Protein AF-A0A6B0SGV6-F1 (afdb_monomer)

Structure (mmCIF, N/CA/C/O backbone):
data_AF-A0A6B0SGV6-F1
#
_entry.id   AF-A0A6B0SGV6-F1
#
loop_
_atom_site.group_PDB
_atom_site.id
_atom_site.type_symbol
_atom_site.label_atom_id
_atom_site.label_alt_id
_atom_site.label_comp_id
_atom_site.label_asym_id
_atom_site.label_ent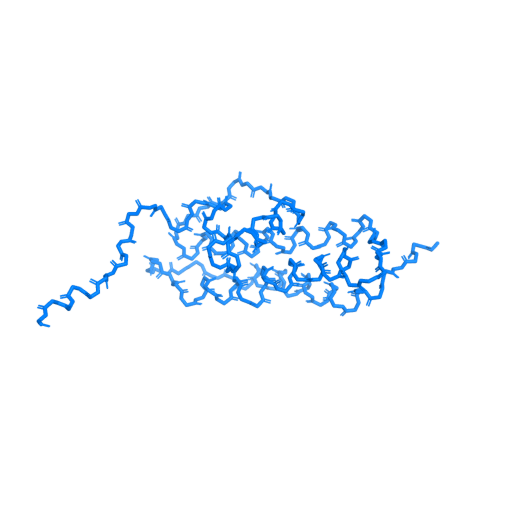ity_id
_atom_site.label_seq_id
_atom_site.pdbx_PDB_ins_code
_atom_site.Cartn_x
_atom_site.Cartn_y
_atom_site.Cartn_z
_atom_site.occupancy
_atom_site.B_iso_or_equiv
_atom_site.auth_seq_id
_atom_site.auth_comp_id
_atom_site.auth_asym_id
_atom_site.auth_atom_id
_atom_site.pdbx_PDB_model_num
ATOM 1 N N . MET A 1 1 ? 25.064 2.765 -14.339 1.00 45.75 1 MET A N 1
ATOM 2 C CA . MET A 1 1 ? 23.922 3.680 -14.141 1.00 45.75 1 MET A CA 1
ATOM 3 C C . MET A 1 1 ? 22.681 2.834 -14.298 1.00 45.75 1 MET A C 1
ATOM 5 O O . MET A 1 1 ? 22.484 2.308 -15.380 1.00 45.75 1 MET A O 1
ATOM 9 N N . THR A 1 2 ? 21.930 2.580 -13.230 1.00 56.66 2 THR A N 1
ATOM 10 C CA . THR A 1 2 ? 20.672 1.835 -13.348 1.00 56.66 2 THR A CA 1
ATOM 11 C C . THR A 1 2 ? 19.704 2.732 -14.112 1.00 56.66 2 THR A C 1
ATOM 13 O O . THR A 1 2 ? 19.298 3.771 -13.588 1.00 56.66 2 THR A O 1
ATOM 16 N N . GLU A 1 3 ? 19.439 2.412 -15.379 1.00 77.62 3 GLU A N 1
ATOM 17 C CA . GLU A 1 3 ? 18.440 3.121 -16.177 1.00 77.62 3 GLU A CA 1
ATOM 18 C C . GLU A 1 3 ? 17.094 2.987 -15.467 1.00 77.62 3 GLU A C 1
ATOM 20 O O . GLU A 1 3 ? 16.574 1.891 -15.276 1.00 77.62 3 GLU A O 1
ATOM 25 N N . ARG A 1 4 ? 16.588 4.120 -14.980 1.00 84.12 4 ARG A N 1
ATOM 26 C CA . ARG A 1 4 ? 15.286 4.219 -14.325 1.00 84.12 4 ARG A CA 1
ATOM 27 C C . ARG A 1 4 ? 14.194 4.082 -15.376 1.00 84.12 4 ARG A C 1
ATOM 29 O O . ARG A 1 4 ? 14.361 4.543 -16.505 1.00 84.12 4 ARG A O 1
ATOM 36 N N . SER A 1 5 ? 13.063 3.497 -15.004 1.00 85.44 5 SER A N 1
ATOM 37 C CA . SER A 1 5 ? 11.931 3.400 -15.914 1.00 85.44 5 SER A CA 1
ATOM 38 C C . SER A 1 5 ? 11.293 4.773 -16.162 1.00 85.44 5 SER A C 1
ATOM 40 O O . SER A 1 5 ? 11.443 5.718 -15.381 1.00 85.44 5 SER A O 1
ATOM 42 N N . ARG A 1 6 ? 10.464 4.862 -17.209 1.00 87.00 6 ARG A N 1
ATOM 43 C CA . ARG A 1 6 ? 9.611 6.036 -17.476 1.00 87.00 6 ARG A CA 1
ATOM 44 C C . ARG A 1 6 ? 8.643 6.379 -16.332 1.00 87.00 6 ARG A C 1
ATOM 46 O O . ARG A 1 6 ? 8.061 7.456 -16.333 1.00 87.00 6 ARG A O 1
ATOM 53 N N . TYR A 1 7 ? 8.434 5.461 -15.386 1.00 90.75 7 TYR A N 1
ATOM 54 C CA . TYR A 1 7 ? 7.550 5.659 -14.240 1.00 90.75 7 TYR A CA 1
ATOM 55 C C . TYR A 1 7 ? 8.268 6.249 -13.028 1.00 90.75 7 TYR A C 1
ATOM 57 O O . TYR A 1 7 ? 7.595 6.630 -12.075 1.00 90.75 7 TYR A O 1
ATOM 65 N N . TRP A 1 8 ? 9.598 6.384 -13.053 1.00 91.88 8 TRP A N 1
ATOM 66 C CA . TRP A 1 8 ? 10.366 6.937 -11.936 1.00 91.88 8 TRP A CA 1
ATOM 67 C C . TRP A 1 8 ? 9.838 8.289 -11.447 1.00 91.88 8 TRP A C 1
ATOM 69 O O . TRP A 1 8 ? 9.723 8.511 -10.242 1.00 91.88 8 TRP A O 1
ATOM 79 N N . GLU A 1 9 ? 9.460 9.174 -12.371 1.00 92.12 9 GLU A N 1
ATOM 80 C CA . GLU A 1 9 ? 8.924 10.499 -12.036 1.00 92.12 9 GLU A CA 1
ATOM 81 C C . GLU A 1 9 ? 7.548 10.445 -11.361 1.00 92.12 9 GLU A C 1
ATOM 83 O O . GLU A 1 9 ? 7.159 11.404 -10.705 1.00 92.12 9 GLU A O 1
ATOM 88 N N . ARG A 1 10 ? 6.838 9.313 -11.453 1.00 93.25 10 ARG A N 1
ATOM 89 C CA . ARG A 1 10 ? 5.607 9.039 -10.695 1.00 93.25 10 ARG A CA 1
ATOM 90 C C . ARG A 1 10 ? 5.890 8.291 -9.393 1.00 93.25 10 ARG A C 1
ATOM 92 O O . ARG A 1 10 ? 5.267 8.588 -8.384 1.00 93.25 10 ARG A O 1
ATOM 99 N N . ILE A 1 11 ? 6.849 7.364 -9.390 1.00 94.31 11 ILE A N 1
ATOM 100 C CA . ILE A 1 11 ? 7.190 6.535 -8.222 1.00 94.31 11 ILE A CA 1
ATOM 101 C C . ILE A 1 11 ? 7.855 7.368 -7.124 1.00 94.31 11 ILE A C 1
ATOM 103 O O . ILE A 1 11 ? 7.477 7.271 -5.961 1.00 94.31 11 ILE A O 1
ATOM 107 N N . LYS A 1 12 ? 8.832 8.212 -7.477 1.00 94.50 12 LYS A N 1
ATOM 108 C CA . LYS A 1 12 ? 9.571 9.026 -6.503 1.00 94.50 12 LYS A CA 1
ATOM 109 C C . LYS A 1 12 ? 8.664 9.937 -5.656 1.00 94.50 12 LYS A C 1
ATOM 111 O O . LYS A 1 12 ? 8.797 9.883 -4.435 1.00 94.50 12 LYS A O 1
ATOM 116 N N . PRO A 1 13 ? 7.783 10.782 -6.231 1.00 95.25 13 PRO A N 1
ATOM 117 C CA . PRO A 1 13 ? 6.901 11.626 -5.423 1.00 95.25 13 PRO A CA 1
ATOM 118 C C . PRO A 1 13 ? 5.873 10.812 -4.632 1.00 95.25 13 PRO A C 1
ATOM 120 O O . PRO A 1 13 ? 5.495 11.222 -3.539 1.00 95.25 13 PRO A O 1
ATOM 123 N N . LEU A 1 14 ? 5.456 9.652 -5.149 1.00 95.06 14 LEU A N 1
ATOM 124 C CA . LEU A 1 14 ? 4.538 8.754 -4.456 1.00 95.06 14 LEU A CA 1
ATOM 125 C C . LEU A 1 14 ? 5.179 8.191 -3.177 1.00 95.06 14 LEU A C 1
ATOM 127 O O . LEU A 1 14 ? 4.586 8.272 -2.106 1.00 95.06 14 LEU A O 1
ATOM 131 N N . ALA A 1 15 ? 6.429 7.732 -3.258 1.00 94.94 15 ALA A N 1
ATOM 132 C CA . ALA A 1 15 ? 7.172 7.255 -2.092 1.00 94.94 15 ALA A CA 1
ATOM 133 C C . ALA A 1 15 ? 7.466 8.351 -1.062 1.00 94.94 15 ALA A C 1
ATOM 135 O O . ALA A 1 15 ? 7.375 8.136 0.145 1.00 94.94 15 ALA A O 1
ATOM 136 N N . ASP A 1 16 ? 7.781 9.549 -1.538 1.00 95.75 16 ASP A N 1
ATOM 137 C CA . ASP A 1 16 ? 7.990 10.720 -0.695 1.00 95.75 16 ASP A CA 1
ATOM 138 C C . ASP A 1 16 ? 6.697 11.154 0.025 1.00 95.75 16 ASP A C 1
ATOM 140 O O . ASP A 1 16 ? 6.735 11.550 1.190 1.00 95.75 16 ASP A O 1
ATOM 144 N N . ARG A 1 17 ? 5.534 11.005 -0.625 1.00 95.38 17 ARG A N 1
ATOM 145 C CA . ARG A 1 17 ? 4.228 11.193 0.017 1.00 95.38 17 ARG A CA 1
ATOM 146 C C . ARG A 1 17 ? 3.958 10.129 1.078 1.00 95.38 17 ARG A C 1
ATOM 148 O O . ARG A 1 17 ? 3.638 10.507 2.194 1.00 95.38 17 ARG A O 1
ATOM 155 N N . ALA A 1 18 ? 4.154 8.845 0.774 1.00 95.06 18 ALA A N 1
ATOM 156 C CA . ALA A 1 18 ? 3.938 7.769 1.747 1.00 95.06 18 ALA A CA 1
ATOM 157 C C . ALA A 1 18 ? 4.760 7.978 3.024 1.00 95.06 18 ALA A C 1
ATOM 159 O O . ALA A 1 18 ? 4.279 7.764 4.132 1.00 95.06 18 ALA A O 1
ATOM 160 N N . ARG A 1 19 ? 6.005 8.441 2.868 1.00 94.25 19 ARG A N 1
ATOM 161 C CA . ARG A 1 19 ? 6.858 8.798 3.997 1.00 94.25 19 ARG A CA 1
ATOM 162 C C . ARG A 1 19 ? 6.288 9.971 4.801 1.00 94.25 19 ARG A C 1
ATOM 164 O O . ARG A 1 19 ? 6.185 9.849 6.016 1.00 94.25 19 ARG A O 1
ATOM 171 N N . ARG A 1 20 ? 5.902 11.068 4.137 1.00 95.44 20 ARG A N 1
ATOM 172 C CA . ARG A 1 20 ? 5.276 12.216 4.810 1.00 95.44 20 ARG A CA 1
ATOM 173 C C . ARG A 1 20 ? 4.013 11.820 5.556 1.00 95.44 20 ARG A C 1
ATOM 175 O O . ARG A 1 20 ? 3.858 12.217 6.700 1.00 95.44 20 ARG A O 1
ATOM 182 N N . ASP A 1 21 ? 3.144 11.040 4.927 1.00 94.69 21 ASP A N 1
ATOM 183 C CA . ASP A 1 21 ? 1.904 10.594 5.551 1.00 94.69 21 ASP A CA 1
ATOM 184 C C . ASP A 1 21 ? 2.210 9.790 6.819 1.00 94.69 21 ASP A C 1
ATOM 186 O O . ASP A 1 21 ? 1.596 10.042 7.844 1.00 94.69 21 ASP A O 1
ATOM 190 N N . CYS A 1 22 ? 3.217 8.908 6.808 1.00 92.00 22 CYS A N 1
ATOM 191 C CA . CYS A 1 22 ? 3.660 8.217 8.024 1.00 92.00 22 CYS A CA 1
ATOM 192 C C . CYS A 1 22 ? 4.249 9.152 9.089 1.00 92.00 22 CYS A C 1
ATOM 194 O O . CYS A 1 22 ? 4.011 8.934 10.271 1.00 92.00 22 CYS A O 1
ATOM 196 N N . GLU A 1 23 ? 5.033 10.159 8.694 1.00 93.62 23 GLU A N 1
ATOM 197 C CA . GLU A 1 23 ? 5.642 11.128 9.620 1.00 93.62 23 GLU A CA 1
ATOM 198 C C . GLU A 1 23 ? 4.595 12.060 10.259 1.00 93.62 23 GLU A C 1
ATOM 200 O O . GLU A 1 23 ? 4.775 12.489 11.396 1.00 93.62 23 GLU A O 1
ATOM 205 N N . HIS A 1 24 ? 3.513 12.364 9.540 1.00 92.88 24 HIS A N 1
ATOM 206 C CA . HIS A 1 24 ? 2.433 13.253 9.976 1.00 92.88 24 HIS A CA 1
ATOM 207 C C . HIS A 1 24 ? 1.208 12.522 10.532 1.00 92.88 24 HIS A C 1
ATOM 209 O O . HIS A 1 24 ? 0.285 13.178 11.008 1.00 92.88 24 HIS A O 1
ATOM 215 N N . PHE A 1 25 ? 1.163 11.194 10.445 1.00 91.94 25 PHE A N 1
ATOM 216 C CA . PHE A 1 25 ? 0.008 10.434 10.889 1.00 91.94 25 PHE A CA 1
ATOM 217 C C . PHE A 1 25 ? -0.151 10.509 12.404 1.00 91.94 25 PHE A C 1
ATOM 219 O O . PHE A 1 25 ? 0.728 10.103 13.166 1.00 91.94 25 PHE A O 1
ATOM 226 N N . GLU A 1 26 ? -1.335 10.935 12.824 1.00 87.62 26 GLU A N 1
ATOM 227 C CA . GLU A 1 26 ? -1.788 10.852 14.202 1.00 87.62 26 GLU A CA 1
ATOM 228 C C . GLU A 1 26 ? -2.920 9.825 14.272 1.00 87.62 26 GLU A C 1
ATOM 230 O O . GLU A 1 26 ? -3.856 9.842 13.468 1.00 87.62 26 GLU A O 1
ATOM 235 N N . ARG A 1 27 ? -2.812 8.881 15.214 1.00 85.12 27 ARG A N 1
ATOM 236 C CA . ARG A 1 27 ? -3.837 7.850 15.398 1.00 85.12 27 ARG A CA 1
ATOM 237 C C . ARG A 1 27 ? -5.138 8.538 15.843 1.00 85.12 27 ARG A C 1
ATOM 239 O O . ARG A 1 27 ? -5.080 9.314 16.797 1.00 85.12 27 ARG A O 1
ATOM 246 N N . PRO A 1 28 ? -6.287 8.256 15.201 1.00 84.75 28 PRO A N 1
ATOM 247 C CA . PRO A 1 28 ? -7.545 8.902 15.561 1.00 84.75 28 PRO A CA 1
ATOM 248 C C . PRO A 1 28 ? -7.932 8.577 17.009 1.00 84.75 28 PRO A C 1
ATOM 250 O O . PRO A 1 28 ? -7.758 7.442 17.460 1.00 84.75 28 PRO A O 1
ATOM 253 N N . GLU A 1 29 ? -8.475 9.568 17.723 1.00 84.38 29 GLU A N 1
ATOM 254 C CA . GLU A 1 29 ? -8.949 9.405 19.107 1.00 84.38 29 GLU A CA 1
ATOM 255 C C . GLU A 1 29 ? -10.161 8.458 19.184 1.00 84.38 29 GLU A C 1
ATOM 257 O O . GLU A 1 29 ? -10.282 7.677 20.129 1.00 84.38 29 GLU A O 1
ATOM 262 N N . GLU A 1 30 ? -11.017 8.476 18.156 1.00 85.75 30 GLU A N 1
ATOM 263 C CA . GLU A 1 30 ? -12.226 7.651 18.037 1.00 85.75 30 GLU A CA 1
ATOM 264 C C . GLU A 1 30 ? -12.218 6.841 16.723 1.00 85.75 30 GLU A C 1
ATOM 266 O O . GLU A 1 30 ? -12.832 7.245 15.735 1.00 85.75 30 GLU A O 1
ATOM 271 N N . PRO A 1 31 ? -11.518 5.692 16.660 1.00 83.62 31 PRO A N 1
ATOM 272 C CA . PRO A 1 31 ? -11.552 4.825 15.484 1.00 83.62 31 PRO A CA 1
ATOM 273 C C . PRO A 1 31 ? -12.924 4.127 15.327 1.00 83.62 31 PRO A C 1
ATOM 275 O O . PRO A 1 31 ? -13.517 3.710 16.328 1.00 83.62 31 PRO A O 1
ATOM 278 N N . PRO A 1 32 ? -13.409 3.893 14.089 1.00 85.81 32 PRO A N 1
ATOM 279 C CA . PRO A 1 32 ? -12.682 4.056 12.832 1.00 85.81 32 PRO A CA 1
ATOM 280 C C . PRO A 1 32 ? -12.795 5.452 12.195 1.00 85.81 32 PRO A C 1
ATOM 282 O O . PRO A 1 32 ? -13.892 5.984 12.046 1.00 85.81 32 PRO A O 1
ATOM 285 N N . ASP A 1 33 ? -11.674 5.978 11.691 1.00 90.38 33 ASP A N 1
ATOM 286 C CA . ASP A 1 33 ? -11.675 7.115 10.757 1.00 90.38 33 ASP A CA 1
ATOM 287 C C . ASP A 1 33 ? -11.730 6.608 9.307 1.00 90.38 33 ASP A C 1
ATOM 289 O O . ASP A 1 33 ? -10.714 6.418 8.632 1.00 90.38 33 ASP A O 1
ATOM 293 N N . GLU A 1 34 ? -12.943 6.317 8.836 1.00 88.81 34 GLU A N 1
ATOM 294 C CA . GLU A 1 34 ? -13.159 5.740 7.505 1.00 88.81 34 GLU A CA 1
ATOM 295 C C . GLU A 1 34 ? -12.790 6.701 6.3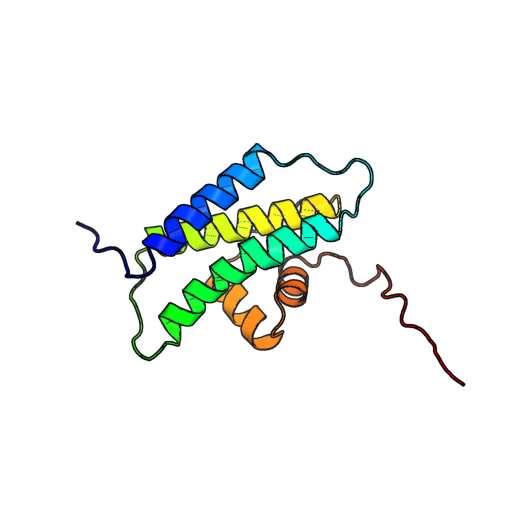67 1.00 88.81 34 GLU A C 1
ATOM 297 O O . GLU A 1 34 ? -12.373 6.254 5.297 1.00 88.81 34 GLU A O 1
ATOM 302 N N . GLN A 1 35 ? -12.929 8.015 6.569 1.00 90.56 35 GLN A N 1
ATOM 303 C CA . GLN A 1 35 ? -12.628 8.992 5.523 1.00 90.56 35 GLN A CA 1
ATOM 304 C C . GLN A 1 35 ? -11.126 9.048 5.250 1.00 90.56 35 GLN A C 1
ATOM 306 O O . GLN A 1 35 ? -10.713 8.893 4.098 1.00 90.56 35 GLN A O 1
ATOM 311 N N . GLN A 1 36 ? -10.319 9.179 6.305 1.00 91.25 36 GLN A N 1
ATOM 312 C CA . GLN A 1 36 ? -8.862 9.186 6.200 1.00 91.25 36 GLN A CA 1
ATOM 313 C C . GLN A 1 36 ? -8.334 7.828 5.709 1.00 91.25 36 GLN A C 1
ATOM 315 O O . GLN A 1 36 ? -7.462 7.767 4.841 1.00 91.25 36 GLN A O 1
ATOM 320 N N . ALA A 1 37 ? -8.929 6.723 6.175 1.00 92.25 37 ALA A N 1
ATOM 321 C CA . ALA A 1 37 ? -8.601 5.386 5.690 1.00 92.25 37 ALA A CA 1
ATOM 322 C C . ALA A 1 37 ? -8.805 5.255 4.170 1.00 92.25 37 ALA A C 1
ATOM 324 O O . ALA A 1 37 ? -7.922 4.772 3.458 1.00 92.25 37 ALA A O 1
ATOM 325 N N . LEU A 1 38 ? -9.952 5.703 3.649 1.00 92.81 38 LEU A N 1
ATOM 326 C CA . LEU A 1 38 ? -10.248 5.662 2.215 1.00 92.81 38 LEU A CA 1
ATOM 327 C C . LEU A 1 38 ? -9.348 6.594 1.397 1.00 92.81 38 LEU A C 1
ATOM 329 O O . LEU A 1 38 ? -9.059 6.276 0.241 1.00 92.81 38 LEU A O 1
ATOM 333 N N . GLU A 1 39 ? -8.897 7.711 1.966 1.00 94.38 39 GLU A N 1
ATOM 334 C CA . GLU A 1 39 ? -7.952 8.622 1.318 1.00 94.38 39 GLU A CA 1
ATOM 335 C C . GLU A 1 39 ? -6.598 7.941 1.072 1.00 94.38 39 GLU A C 1
ATOM 337 O O . GLU A 1 39 ? -6.125 7.915 -0.070 1.00 94.38 39 GLU A O 1
ATOM 342 N N . TYR A 1 40 ? -6.033 7.264 2.081 1.00 94.44 40 TYR A N 1
ATOM 343 C CA . TYR A 1 40 ? -4.795 6.489 1.918 1.00 94.44 40 TYR A CA 1
ATOM 344 C C . TYR A 1 40 ? -4.910 5.406 0.844 1.00 94.44 40 TYR A C 1
ATOM 346 O O . TYR A 1 40 ? -3.968 5.164 0.082 1.00 94.44 40 TYR A O 1
ATOM 354 N N . LEU A 1 41 ? -6.081 4.779 0.722 1.00 94.38 41 LEU A N 1
ATOM 355 C CA . LEU A 1 41 ? -6.312 3.789 -0.323 1.00 94.38 41 LEU A CA 1
ATOM 356 C C . LEU A 1 41 ? -6.424 4.419 -1.713 1.00 94.38 41 LEU A C 1
ATOM 358 O O . LEU A 1 41 ? -5.798 3.941 -2.660 1.00 94.38 41 LEU A O 1
ATOM 362 N N . ARG A 1 42 ? -7.220 5.481 -1.858 1.00 94.19 42 ARG A N 1
ATOM 363 C CA . ARG A 1 42 ? -7.521 6.097 -3.160 1.00 94.19 42 ARG A CA 1
ATOM 364 C C . ARG A 1 42 ? -6.356 6.887 -3.726 1.00 94.19 42 ARG A C 1
ATOM 366 O O . ARG A 1 42 ? -6.140 6.849 -4.933 1.00 94.19 42 ARG A O 1
ATOM 373 N N . GLU A 1 43 ? -5.621 7.588 -2.877 1.00 94.19 43 GLU A N 1
ATOM 374 C CA . GLU A 1 43 ? -4.544 8.471 -3.310 1.00 94.19 43 GLU A CA 1
ATOM 375 C C . GLU A 1 43 ? -3.147 7.867 -3.096 1.00 94.19 43 GLU A C 1
ATOM 377 O O . G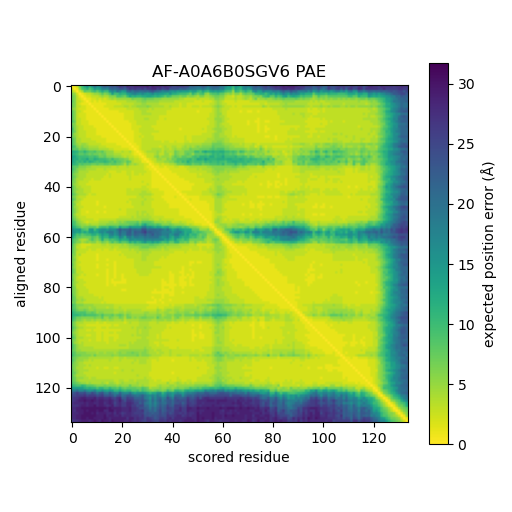LU A 1 43 ? -2.165 8.375 -3.637 1.00 94.19 43 GLU A O 1
ATOM 382 N N . GLY A 1 44 ? -3.037 6.790 -2.316 1.00 94.56 44 GLY A N 1
ATOM 383 C CA . GLY A 1 44 ? -1.777 6.100 -2.042 1.00 94.56 44 GLY A CA 1
ATOM 384 C C . GLY A 1 44 ? -1.692 4.725 -2.703 1.00 94.56 44 GLY A C 1
ATOM 385 O O . GLY A 1 44 ? -1.023 4.545 -3.727 1.00 94.56 44 GLY A O 1
ATOM 386 N N . VAL A 1 45 ? -2.401 3.750 -2.127 1.00 94.38 45 VAL A N 1
ATOM 387 C CA . VAL A 1 45 ? -2.368 2.335 -2.550 1.00 94.38 45 VAL A CA 1
ATOM 388 C C . VAL A 1 45 ? -2.787 2.170 -4.014 1.00 94.38 45 VAL A C 1
ATOM 390 O O . VAL A 1 45 ? -2.085 1.529 -4.796 1.00 94.38 45 VAL A O 1
ATOM 393 N N . GLY A 1 46 ? -3.899 2.788 -4.417 1.00 94.31 46 GLY A N 1
ATOM 394 C CA . GLY A 1 46 ? -4.430 2.707 -5.778 1.00 94.31 46 GLY A CA 1
ATOM 395 C C . GLY A 1 46 ? -3.426 3.180 -6.836 1.00 94.31 46 GLY A C 1
ATOM 396 O O . GLY A 1 46 ? -3.114 2.418 -7.754 1.00 94.31 46 GLY A O 1
ATOM 397 N N . PRO A 1 47 ? -2.867 4.398 -6.716 1.00 95.50 47 PRO A N 1
ATOM 398 C CA . PRO A 1 47 ? -1.828 4.888 -7.615 1.00 95.50 47 PRO A CA 1
ATOM 399 C C . PRO A 1 47 ? -0.573 4.009 -7.659 1.00 95.50 47 PRO A C 1
ATOM 401 O O . PRO A 1 47 ? -0.033 3.807 -8.748 1.00 95.50 47 PRO A O 1
ATOM 404 N N . ALA A 1 48 ? -0.134 3.446 -6.527 1.00 95.31 48 ALA A N 1
ATOM 405 C CA . ALA A 1 48 ? 1.023 2.546 -6.489 1.00 95.31 48 ALA A CA 1
ATOM 406 C C . ALA A 1 48 ? 0.781 1.276 -7.320 1.00 95.31 48 ALA A C 1
ATOM 408 O O . ALA A 1 48 ? 1.587 0.932 -8.191 1.00 95.31 48 ALA A O 1
ATOM 409 N N . ILE A 1 49 ? -0.363 0.617 -7.107 1.00 94.19 49 ILE A N 1
ATOM 410 C CA . ILE A 1 49 ? -0.744 -0.589 -7.853 1.00 94.19 49 ILE A CA 1
ATOM 411 C C . ILE A 1 49 ? -0.964 -0.255 -9.334 1.00 94.19 49 ILE A C 1
ATOM 413 O O . ILE A 1 49 ? -0.522 -0.998 -10.211 1.00 94.19 49 ILE A O 1
ATOM 417 N N . SER A 1 50 ? -1.594 0.885 -9.632 1.00 92.88 50 SER A N 1
ATOM 418 C CA . SER A 1 50 ? -1.862 1.324 -11.003 1.00 92.88 50 SER A CA 1
ATOM 419 C C . SER A 1 50 ? -0.576 1.483 -11.818 1.00 92.88 50 SER A C 1
ATOM 421 O O . SER A 1 50 ? -0.484 0.943 -12.918 1.00 92.88 50 SER A O 1
ATOM 423 N N . ILE A 1 51 ? 0.467 2.113 -11.258 1.00 93.00 51 ILE A N 1
ATOM 424 C CA . ILE A 1 51 ? 1.778 2.236 -11.923 1.00 93.00 51 ILE A CA 1
ATOM 425 C C . ILE A 1 51 ? 2.347 0.854 -12.275 1.00 93.00 51 ILE A C 1
ATOM 427 O O . ILE A 1 51 ? 2.820 0.644 -13.396 1.00 93.00 51 ILE A O 1
ATOM 431 N N . TYR A 1 52 ? 2.281 -0.100 -11.342 1.00 92.62 52 TYR A N 1
ATOM 432 C CA . TYR A 1 52 ? 2.753 -1.463 -11.580 1.00 92.62 52 TYR A CA 1
ATOM 433 C C . TYR A 1 52 ? 1.962 -2.155 -12.701 1.00 92.62 52 TYR A C 1
ATOM 435 O O . TYR A 1 52 ? 2.555 -2.718 -13.627 1.00 92.62 52 TYR A O 1
ATOM 443 N N . VAL A 1 53 ? 0.627 -2.075 -12.660 1.00 91.00 53 VAL A N 1
ATOM 444 C CA . VAL A 1 53 ? -0.256 -2.667 -13.676 1.00 91.00 53 VAL A CA 1
ATOM 445 C C . VAL A 1 53 ? -0.005 -2.042 -15.047 1.00 91.00 53 VAL A C 1
ATOM 447 O O . VAL A 1 53 ? 0.167 -2.778 -16.021 1.00 91.00 53 VAL A O 1
ATOM 450 N N . GLU A 1 54 ? 0.092 -0.715 -15.143 1.00 89.50 54 GLU A N 1
ATOM 451 C CA . GLU A 1 54 ? 0.395 0.007 -16.385 1.00 89.50 54 GLU A CA 1
ATOM 452 C C . GLU A 1 54 ? 1.728 -0.453 -16.993 1.00 89.50 54 GLU A C 1
ATOM 454 O O . GLU A 1 54 ? 1.807 -0.713 -18.196 1.00 89.50 54 GLU A O 1
ATOM 459 N N . GLY A 1 55 ? 2.769 -0.621 -16.172 1.00 87.56 55 GLY A N 1
ATOM 460 C CA . GLY A 1 55 ? 4.072 -1.104 -16.634 1.00 87.56 55 GLY A CA 1
ATOM 461 C C . GLY A 1 55 ? 4.059 -2.555 -17.128 1.00 87.56 55 GLY A C 1
ATOM 462 O O . GLY A 1 55 ? 4.897 -2.936 -17.950 1.00 87.56 55 GLY A O 1
ATOM 463 N N . ARG A 1 56 ? 3.100 -3.370 -16.671 1.00 82.88 56 ARG A N 1
ATOM 464 C CA . ARG A 1 56 ? 2.969 -4.792 -17.039 1.00 82.88 56 ARG A CA 1
ATOM 465 C C . ARG A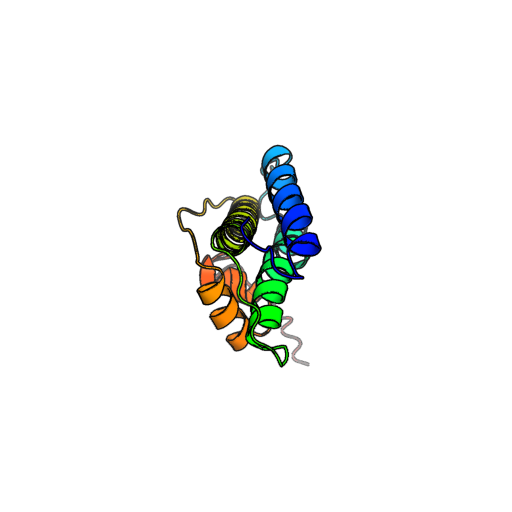 1 56 ? 1.968 -5.056 -18.165 1.00 82.88 56 ARG A C 1
ATOM 467 O O . ARG A 1 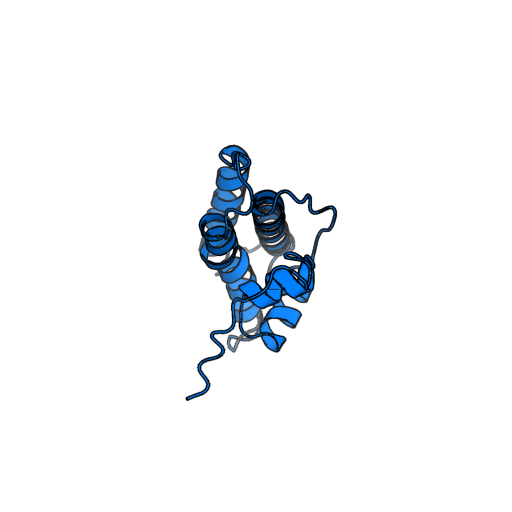56 ? 2.137 -6.045 -18.879 1.00 82.88 56 ARG A O 1
ATOM 474 N N . THR A 1 57 ? 0.965 -4.195 -18.334 1.00 78.25 57 THR A N 1
ATOM 475 C CA . THR A 1 57 ? -0.168 -4.393 -19.260 1.00 78.25 57 THR A CA 1
ATOM 476 C C . THR A 1 57 ? -0.259 -3.347 -20.379 1.00 78.25 57 THR A C 1
ATOM 478 O O . THR A 1 57 ? -0.926 -3.594 -21.380 1.00 78.25 57 THR A O 1
ATOM 481 N N . GLY A 1 58 ? 0.455 -2.219 -20.284 1.00 62.00 58 GLY A N 1
ATOM 482 C CA . GLY A 1 58 ? 0.394 -1.082 -21.216 1.00 62.00 58 GLY A CA 1
ATOM 483 C C . GLY A 1 58 ? 1.114 -1.267 -22.560 1.00 62.00 58 GLY A C 1
ATOM 484 O O . GLY A 1 58 ? 1.838 -0.371 -22.997 1.00 62.00 58 GLY A O 1
ATOM 485 N N . GLY A 1 59 ? 0.962 -2.426 -23.207 1.00 61.75 59 GLY A N 1
ATOM 486 C CA . GLY A 1 59 ? 1.423 -2.709 -24.578 1.00 61.75 59 GLY A CA 1
ATOM 487 C C . GLY A 1 59 ? 2.925 -2.980 -24.748 1.00 61.75 59 GLY A C 1
ATOM 488 O O . GLY A 1 59 ? 3.295 -3.836 -25.545 1.00 61.75 59 GLY A O 1
ATOM 489 N N . GLN A 1 60 ? 3.788 -2.324 -23.968 1.00 64.56 60 GLN A N 1
ATOM 490 C CA . GLN A 1 60 ? 5.218 -2.630 -23.873 1.00 64.56 60 GLN A CA 1
ATOM 491 C C . GLN A 1 60 ? 5.562 -2.882 -22.408 1.00 64.56 60 GLN A C 1
ATOM 493 O O . GLN A 1 60 ? 5.409 -1.985 -21.579 1.00 64.56 60 GLN A O 1
ATOM 498 N N . ARG A 1 61 ? 6.019 -4.098 -22.085 1.00 75.88 61 ARG A N 1
ATOM 499 C CA . ARG A 1 61 ? 6.431 -4.433 -20.716 1.00 75.88 61 ARG A CA 1
ATOM 500 C C . ARG A 1 61 ? 7.627 -3.567 -20.344 1.00 75.88 61 ARG A C 1
ATOM 502 O O . ARG A 1 61 ? 8.691 -3.696 -20.943 1.00 75.88 61 ARG A O 1
ATOM 509 N N . VAL A 1 62 ? 7.444 -2.698 -19.360 1.00 80.25 62 VAL A N 1
ATOM 510 C CA . VAL A 1 62 ? 8.516 -1.845 -18.856 1.00 80.25 62 VAL A CA 1
ATOM 511 C C . VAL A 1 62 ? 9.283 -2.613 -17.779 1.00 80.25 62 VAL A C 1
ATOM 513 O O . VAL A 1 62 ? 8.660 -3.110 -16.836 1.00 80.25 62 VAL A O 1
ATOM 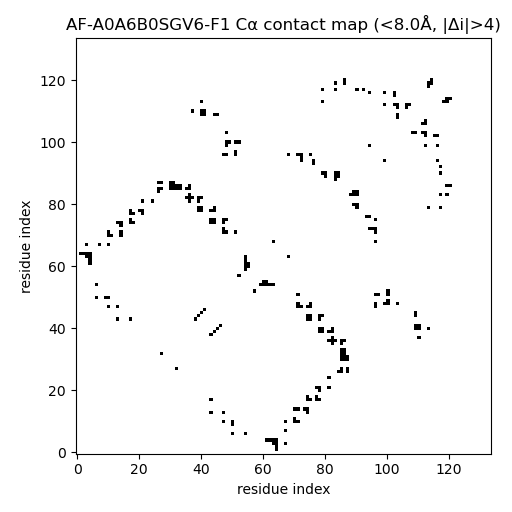516 N N . PRO A 1 63 ? 10.615 -2.750 -17.898 1.00 81.69 63 PRO A N 1
ATOM 517 C CA . PRO A 1 63 ? 11.422 -3.301 -16.824 1.00 81.69 63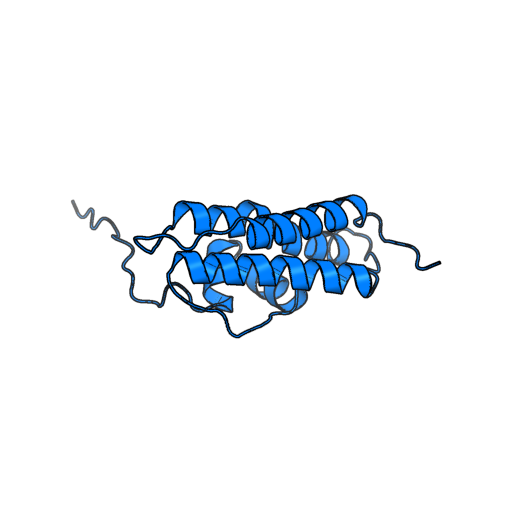 PRO A CA 1
ATOM 518 C C . PRO A 1 63 ? 11.508 -2.265 -15.699 1.00 81.69 63 PRO A C 1
ATOM 520 O O . PRO A 1 63 ? 12.152 -1.229 -15.848 1.00 81.69 63 PRO A O 1
ATOM 523 N N . PHE A 1 64 ? 10.831 -2.529 -14.583 1.00 87.19 64 PHE A N 1
ATOM 524 C CA . PHE A 1 64 ? 11.095 -1.806 -13.344 1.00 87.19 64 PHE A CA 1
ATOM 525 C C . PHE A 1 64 ? 12.421 -2.286 -12.763 1.00 87.19 64 PHE A C 1
ATOM 527 O O . PHE A 1 64 ? 12.709 -3.483 -12.763 1.00 87.19 64 PHE A O 1
ATOM 534 N N . THR A 1 65 ? 13.216 -1.354 -12.255 1.00 90.12 65 THR A N 1
ATOM 535 C CA . THR A 1 65 ? 14.395 -1.682 -11.450 1.00 90.12 65 THR A CA 1
ATOM 536 C C . THR A 1 65 ? 13.975 -2.209 -10.074 1.00 90.12 65 THR A C 1
ATOM 538 O O . THR A 1 65 ? 12.896 -1.871 -9.583 1.00 90.12 65 THR A O 1
ATOM 541 N N . ASP A 1 66 ? 14.840 -2.977 -9.402 1.00 90.12 66 ASP A N 1
ATOM 542 C CA . ASP A 1 66 ? 14.598 -3.428 -8.021 1.00 90.12 66 ASP A CA 1
ATOM 543 C C . ASP A 1 66 ? 14.290 -2.268 -7.067 1.00 90.12 66 ASP A C 1
ATOM 545 O O . ASP A 1 66 ? 13.445 -2.391 -6.184 1.00 90.12 66 ASP A O 1
ATOM 549 N N . VAL A 1 67 ? 14.929 -1.112 -7.277 1.00 92.06 67 VAL A N 1
ATOM 550 C CA . VAL A 1 67 ? 14.686 0.101 -6.483 1.00 92.06 67 VAL A CA 1
ATOM 551 C C . VAL A 1 67 ? 13.264 0.618 -6.693 1.00 92.06 67 VAL A C 1
ATOM 553 O O . VAL A 1 67 ? 12.595 0.976 -5.732 1.00 92.06 67 VAL A O 1
ATOM 556 N N . GLU A 1 68 ? 12.786 0.658 -7.934 1.00 93.38 68 GLU A N 1
ATOM 557 C CA . GLU A 1 68 ? 11.429 1.115 -8.249 1.00 93.38 68 GLU A CA 1
ATOM 558 C C . GLU A 1 68 ? 10.361 0.182 -7.680 1.00 93.38 68 GLU A C 1
ATOM 560 O O . GLU A 1 68 ? 9.389 0.663 -7.100 1.00 93.38 68 GLU A O 1
ATOM 565 N N . LEU A 1 69 ? 10.565 -1.133 -7.798 1.00 92.69 69 LEU A N 1
ATOM 566 C CA . LEU A 1 69 ? 9.678 -2.128 -7.193 1.00 92.69 69 LEU A CA 1
ATOM 567 C C . LEU A 1 69 ? 9.668 -1.995 -5.671 1.00 92.69 69 LEU A C 1
ATOM 569 O O . LEU A 1 69 ? 8.598 -1.857 -5.087 1.00 92.69 69 LEU A O 1
ATOM 573 N N . SER A 1 70 ? 10.847 -1.921 -5.050 1.00 93.94 70 SER A N 1
ATOM 574 C CA . SER A 1 70 ? 10.972 -1.764 -3.599 1.00 93.94 70 SER A CA 1
ATOM 575 C C . SER A 1 70 ? 10.301 -0.485 -3.102 1.00 93.94 70 SER A C 1
ATOM 577 O O . SER A 1 70 ? 9.713 -0.481 -2.024 1.00 93.94 70 SER A O 1
ATOM 579 N N . LEU A 1 71 ? 10.386 0.618 -3.854 1.00 95.50 71 LEU A N 1
ATOM 580 C CA . LEU A 1 71 ? 9.719 1.870 -3.494 1.00 95.50 71 LEU A CA 1
ATOM 581 C C . LEU A 1 71 ? 8.200 1.742 -3.588 1.00 95.50 71 LEU A C 1
ATOM 583 O O . LEU A 1 71 ? 7.513 2.176 -2.668 1.00 95.50 71 LEU A O 1
ATOM 587 N N . LEU A 1 72 ? 7.672 1.143 -4.657 1.00 95.31 72 LEU A N 1
ATOM 588 C CA . LEU A 1 72 ? 6.233 0.903 -4.793 1.00 95.31 72 LEU A CA 1
ATOM 589 C C . LEU A 1 72 ? 5.705 0.023 -3.656 1.00 95.31 72 LEU A C 1
ATOM 591 O O . LEU A 1 72 ? 4.699 0.365 -3.040 1.00 95.31 72 LEU A O 1
ATOM 595 N N . GLU A 1 73 ? 6.413 -1.063 -3.349 1.00 95.94 73 GLU A N 1
ATOM 596 C CA . GLU A 1 73 ? 6.059 -1.992 -2.276 1.00 95.94 73 GLU A CA 1
ATOM 597 C C . GLU A 1 73 ? 6.084 -1.318 -0.906 1.00 95.94 73 GLU A C 1
ATOM 599 O O . GLU A 1 73 ? 5.094 -1.378 -0.181 1.00 95.94 73 GLU A O 1
ATOM 604 N N . GLN A 1 74 ? 7.166 -0.622 -0.558 1.00 95.81 74 GLN A N 1
ATOM 605 C CA . GLN A 1 74 ? 7.257 0.085 0.723 1.00 95.81 74 GLN A CA 1
ATOM 606 C C . GLN 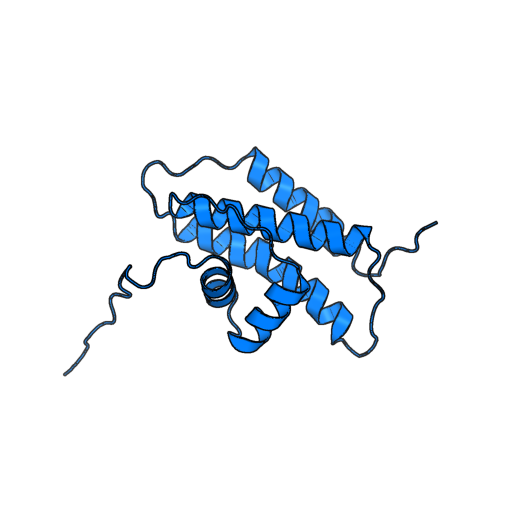A 1 74 ? 6.181 1.165 0.854 1.00 95.81 74 GLN A C 1
ATOM 608 O O . GLN A 1 74 ? 5.513 1.241 1.878 1.00 95.81 74 GLN A O 1
ATOM 613 N N . SER A 1 75 ? 5.962 1.965 -0.193 1.00 96.75 75 SER A N 1
ATOM 614 C CA . SER A 1 75 ? 4.953 3.034 -0.169 1.00 96.75 75 SER A CA 1
ATOM 615 C C . SER A 1 75 ? 3.550 2.471 0.040 1.00 96.75 75 SER A C 1
ATOM 617 O O . SER A 1 75 ? 2.796 2.960 0.875 1.00 96.75 75 SER A O 1
ATOM 619 N N . MET A 1 76 ? 3.218 1.405 -0.693 1.00 97.06 76 MET A N 1
ATOM 620 C CA . MET A 1 76 ? 1.940 0.716 -0.568 1.00 97.06 76 MET A CA 1
ATOM 621 C C . MET A 1 76 ? 1.733 0.167 0.846 1.00 97.06 76 MET A C 1
ATOM 623 O O . MET A 1 76 ? 0.685 0.408 1.438 1.00 97.06 76 MET A O 1
ATOM 627 N N . ASN A 1 77 ? 2.724 -0.539 1.396 1.00 96.88 77 ASN A N 1
ATOM 628 C CA . ASN A 1 77 ? 2.624 -1.114 2.736 1.00 96.88 77 ASN A CA 1
ATOM 629 C C . ASN A 1 77 ? 2.528 -0.042 3.822 1.00 96.88 77 ASN A C 1
ATOM 631 O O . ASN A 1 77 ? 1.740 -0.196 4.747 1.00 96.88 77 ASN A O 1
ATOM 635 N N . ASN A 1 78 ? 3.238 1.078 3.674 1.00 96.12 78 ASN A N 1
ATOM 636 C CA . ASN A 1 78 ? 3.109 2.216 4.578 1.00 96.12 78 ASN A CA 1
ATOM 637 C C . ASN A 1 78 ? 1.658 2.712 4.642 1.00 96.12 78 ASN A C 1
ATOM 639 O O . ASN A 1 78 ? 1.094 2.814 5.729 1.00 96.12 78 ASN A O 1
ATOM 643 N N . TRP A 1 79 ? 1.014 2.938 3.494 1.00 96.81 79 TRP A N 1
ATOM 644 C CA . TRP A 1 79 ? -0.394 3.346 3.465 1.00 96.81 79 TRP A CA 1
ATOM 645 C C . TRP A 1 79 ? -1.361 2.273 3.960 1.00 96.81 79 TRP A C 1
ATOM 647 O O . TRP A 1 79 ? -2.345 2.622 4.603 1.00 96.81 79 TRP A O 1
ATOM 657 N N . LEU A 1 80 ? -1.099 0.986 3.710 1.00 95.75 80 LEU A N 1
ATOM 658 C CA . LEU A 1 80 ? -1.907 -0.103 4.275 1.00 95.75 80 LEU A CA 1
ATOM 659 C C . LEU A 1 80 ? -1.797 -0.159 5.806 1.00 95.75 80 LEU A C 1
ATOM 661 O O . LEU A 1 80 ? -2.792 -0.409 6.485 1.00 95.75 80 LEU A O 1
ATOM 665 N N . SER A 1 81 ? -0.622 0.139 6.360 1.00 95.06 81 SER A N 1
ATOM 666 C CA . SER A 1 81 ? -0.434 0.272 7.804 1.00 95.06 81 SER A CA 1
ATOM 667 C C . SER A 1 81 ? -1.170 1.489 8.365 1.00 95.06 81 SER A C 1
ATOM 669 O O . SER A 1 81 ? -1.820 1.372 9.400 1.00 95.06 81 SER A O 1
ATOM 671 N N . LEU A 1 82 ? -1.134 2.644 7.689 1.00 94.62 82 LEU A N 1
ATOM 672 C CA . LEU A 1 82 ? -1.926 3.817 8.094 1.00 94.62 82 LEU A CA 1
ATOM 673 C C . LEU A 1 82 ? -3.431 3.538 8.024 1.00 94.62 82 LEU A C 1
ATOM 675 O O . LEU A 1 82 ? -4.159 3.839 8.966 1.00 94.62 82 LEU A O 1
ATOM 679 N N . TYR A 1 83 ? -3.876 2.879 6.953 1.00 94.50 83 TYR A N 1
ATOM 680 C CA . TYR A 1 83 ? -5.239 2.385 6.797 1.00 94.50 83 TYR A CA 1
ATOM 681 C C . TYR A 1 83 ? -5.653 1.511 7.986 1.00 94.50 83 TYR A C 1
ATOM 683 O O . TYR A 1 83 ? -6.673 1.782 8.610 1.00 94.50 83 TYR A O 1
ATOM 691 N N . ALA A 1 84 ? -4.850 0.510 8.360 1.00 93.38 84 ALA A N 1
ATOM 692 C CA . ALA A 1 84 ? -5.139 -0.338 9.515 1.00 93.38 84 ALA A CA 1
ATOM 693 C C . ALA A 1 84 ? -5.238 0.476 10.817 1.00 93.38 84 ALA A C 1
ATOM 695 O O . ALA A 1 84 ? -6.172 0.282 11.602 1.00 93.38 84 ALA A O 1
ATOM 696 N N . GLN A 1 85 ? -4.331 1.437 11.011 1.00 93.44 85 GLN A N 1
ATOM 697 C CA . GLN A 1 85 ? -4.322 2.295 12.194 1.00 93.44 85 GLN A CA 1
ATOM 698 C C . GLN A 1 85 ? -5.533 3.229 12.274 1.00 93.44 85 GLN A C 1
ATOM 700 O O . GLN A 1 85 ? -6.002 3.492 13.381 1.00 93.44 85 GLN A O 1
ATOM 705 N N . CYS A 1 86 ? -6.098 3.663 11.142 1.00 92.94 86 CYS A N 1
ATOM 706 C CA . CYS A 1 86 ? -7.378 4.378 11.120 1.00 92.94 86 CYS A CA 1
ATOM 707 C C . CYS A 1 86 ? -8.530 3.537 11.694 1.00 92.94 86 CYS A C 1
ATOM 709 O O . CYS A 1 86 ? -9.456 4.102 12.263 1.00 92.94 86 CYS A O 1
ATOM 711 N N . TYR A 1 87 ? -8.462 2.203 11.610 1.00 90.88 87 TYR A N 1
ATOM 712 C CA . TYR A 1 87 ? -9.413 1.278 12.247 1.00 90.88 87 TYR A CA 1
ATOM 713 C C . TYR A 1 87 ? -8.982 0.841 13.659 1.00 90.88 87 TYR A C 1
ATOM 715 O O . TYR A 1 87 ? -9.573 -0.079 14.227 1.00 90.88 87 TYR A O 1
ATOM 723 N N . GLY A 1 88 ? -7.944 1.459 14.234 1.00 91.06 88 GLY A N 1
ATOM 724 C CA . GLY A 1 88 ? -7.393 1.073 15.536 1.00 91.06 88 GLY A CA 1
ATOM 725 C C . GLY A 1 88 ? -6.692 -0.291 15.528 1.00 91.06 88 GLY A C 1
ATOM 726 O O . GLY A 1 88 ? -6.560 -0.922 16.576 1.00 91.06 88 GLY A O 1
ATOM 727 N N . LYS A 1 89 ? -6.275 -0.772 14.352 1.00 91.44 89 LYS A N 1
ATOM 728 C CA . LYS A 1 89 ? -5.560 -2.038 14.165 1.00 91.44 89 LYS A CA 1
ATOM 729 C C . LYS A 1 89 ? -4.114 -1.771 13.756 1.00 91.44 89 LYS A C 1
ATOM 731 O O . LYS A 1 89 ? -3.785 -0.725 13.208 1.00 91.44 89 LYS A O 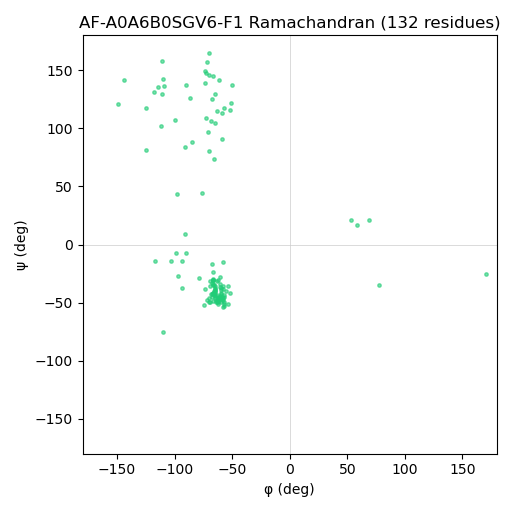1
ATOM 736 N N . GLU A 1 90 ? -3.253 -2.747 13.994 1.00 89.44 90 GLU A N 1
ATOM 737 C CA . GLU A 1 90 ? -1.863 -2.717 13.546 1.00 89.44 90 GLU A CA 1
ATOM 738 C C . GLU A 1 90 ? -1.668 -3.822 12.513 1.00 89.44 90 GLU A C 1
ATOM 740 O O . GLU A 1 90 ? -2.177 -4.933 12.674 1.00 89.44 90 GLU A O 1
ATOM 745 N N . LEU A 1 91 ? -0.984 -3.491 11.420 1.00 90.06 91 LEU A N 1
ATOM 746 C CA . LEU A 1 91 ? -0.717 -4.416 10.329 1.00 90.06 91 LEU A CA 1
ATOM 747 C C . LEU A 1 91 ? 0.705 -4.962 10.481 1.00 90.06 91 LEU A C 1
ATOM 749 O O . LEU A 1 91 ? 1.671 -4.254 10.215 1.00 90.06 91 LEU A O 1
ATOM 753 N N . ASP A 1 92 ? 0.821 -6.225 10.889 1.00 85.38 92 ASP A N 1
ATOM 754 C CA . ASP A 1 92 ? 2.095 -6.959 10.986 1.00 85.38 92 ASP A CA 1
ATOM 755 C C . ASP A 1 92 ? 2.316 -7.835 9.740 1.00 85.38 92 ASP A C 1
ATOM 757 O O . ASP A 1 92 ? 2.639 -9.018 9.808 1.00 85.38 92 ASP A O 1
ATOM 761 N N . ALA A 1 93 ? 2.033 -7.282 8.563 1.00 86.56 93 ALA A N 1
ATOM 762 C CA . ALA A 1 93 ? 2.193 -7.981 7.297 1.00 86.56 93 ALA A CA 1
ATOM 763 C C . ALA A 1 93 ? 2.669 -7.009 6.222 1.00 86.56 93 ALA A C 1
ATOM 765 O O . ALA A 1 93 ? 2.232 -5.859 6.170 1.00 86.56 93 ALA A O 1
ATOM 766 N N . ALA A 1 94 ? 3.556 -7.495 5.357 1.00 92.06 94 ALA A N 1
ATOM 767 C CA . ALA A 1 94 ? 4.000 -6.778 4.176 1.00 92.06 94 ALA A CA 1
ATOM 768 C C . ALA A 1 94 ? 3.609 -7.569 2.929 1.00 92.06 94 ALA A C 1
ATOM 770 O O . ALA A 1 94 ? 3.873 -8.767 2.833 1.00 92.06 94 ALA A O 1
ATOM 771 N N . PHE A 1 95 ? 3.007 -6.879 1.970 1.00 94.19 95 PHE A N 1
ATOM 772 C CA . PHE A 1 95 ? 2.511 -7.455 0.730 1.00 94.19 95 PHE A CA 1
ATOM 773 C C . PHE A 1 95 ? 3.355 -6.986 -0.449 1.00 94.19 95 PHE A C 1
ATOM 775 O O . PHE A 1 95 ? 3.766 -5.823 -0.523 1.00 94.19 95 PHE A O 1
ATOM 782 N N . SER A 1 96 ? 3.591 -7.875 -1.408 1.00 94.94 96 SER A N 1
ATOM 783 C CA . SER A 1 96 ? 4.242 -7.494 -2.660 1.00 94.94 96 SER A CA 1
ATOM 784 C C . SER A 1 96 ? 3.291 -6.700 -3.551 1.00 94.94 96 SER A C 1
ATOM 786 O O . SER A 1 96 ? 2.087 -6.958 -3.600 1.00 94.94 96 SER A O 1
ATOM 788 N N . ILE A 1 97 ? 3.839 -5.787 -4.356 1.00 93.88 97 ILE A N 1
ATOM 789 C CA . ILE A 1 97 ? 3.044 -4.952 -5.274 1.00 93.88 97 ILE A CA 1
ATOM 790 C C . ILE A 1 97 ? 2.327 -5.813 -6.318 1.00 93.88 97 ILE A C 1
ATOM 792 O O . ILE A 1 97 ? 1.231 -5.494 -6.776 1.00 93.88 97 ILE A O 1
ATOM 796 N N . ARG A 1 98 ? 2.944 -6.947 -6.663 1.00 93.00 98 ARG A N 1
ATOM 797 C CA . ARG A 1 98 ? 2.371 -7.955 -7.546 1.00 93.00 98 ARG A CA 1
ATOM 798 C C . ARG A 1 98 ? 1.109 -8.574 -6.946 1.00 93.00 98 ARG A C 1
ATOM 800 O O . ARG A 1 98 ? 0.102 -8.643 -7.637 1.00 93.00 98 ARG A O 1
ATOM 807 N N . GLU A 1 99 ? 1.171 -9.002 -5.690 1.00 94.94 99 GLU A N 1
ATOM 808 C CA . GLU A 1 99 ? 0.041 -9.638 -5.013 1.00 94.94 99 GLU A CA 1
ATOM 809 C C . GLU A 1 99 ? -1.141 -8.669 -4.920 1.00 94.94 99 GLU A C 1
ATOM 811 O O . GLU A 1 99 ? -2.254 -8.999 -5.322 1.00 94.94 99 GLU A O 1
ATOM 816 N N . ALA A 1 100 ? -0.876 -7.424 -4.517 1.00 94.56 100 ALA A N 1
ATOM 817 C CA . ALA A 1 100 ? -1.895 -6.383 -4.474 1.00 94.56 100 ALA A CA 1
ATOM 818 C C . ALA A 1 100 ? -2.505 -6.088 -5.856 1.00 94.56 100 ALA A C 1
ATOM 820 O O . ALA A 1 100 ? -3.709 -5.855 -5.965 1.00 94.56 100 ALA A O 1
ATOM 821 N N . ALA A 1 101 ? -1.704 -6.141 -6.925 1.00 93.69 101 ALA A N 1
ATOM 822 C CA . ALA A 1 101 ? -2.202 -6.021 -8.291 1.00 93.69 101 ALA A CA 1
ATOM 823 C C . ALA A 1 101 ? -3.093 -7.201 -8.701 1.00 93.69 101 ALA A C 1
ATOM 825 O O . ALA A 1 101 ? -4.123 -6.983 -9.335 1.00 93.69 101 ALA A O 1
ATOM 826 N N . GLU A 1 102 ? -2.727 -8.432 -8.339 1.00 93.50 102 GLU A N 1
ATOM 827 C CA . GLU A 1 102 ? -3.537 -9.627 -8.603 1.00 93.50 102 GLU A CA 1
ATOM 828 C C . GLU A 1 102 ? -4.901 -9.521 -7.906 1.00 93.50 102 GLU A C 1
ATOM 830 O O . GLU A 1 102 ? -5.933 -9.721 -8.547 1.00 93.50 102 GLU A O 1
ATOM 835 N N . VAL A 1 103 ? -4.919 -9.089 -6.642 1.00 95.00 103 VAL A N 1
ATOM 836 C CA . VAL A 1 103 ? -6.163 -8.850 -5.899 1.00 95.00 103 VAL A CA 1
ATOM 837 C C . VAL A 1 103 ? -6.972 -7.703 -6.514 1.00 95.00 103 VAL A C 1
ATOM 839 O O . VAL A 1 103 ? -8.178 -7.838 -6.688 1.00 95.00 103 VAL A O 1
ATOM 842 N N . LEU A 1 104 ? -6.349 -6.583 -6.898 1.00 92.75 104 LEU A N 1
ATOM 843 C CA . LEU A 1 104 ? -7.061 -5.465 -7.534 1.00 92.75 104 LEU A CA 1
ATOM 844 C C . LEU A 1 104 ? -7.732 -5.858 -8.855 1.00 92.75 104 LEU A C 1
ATOM 846 O O . LEU A 1 104 ? -8.798 -5.337 -9.179 1.00 92.75 104 LEU A O 1
ATOM 850 N N . LEU A 1 105 ? -7.133 -6.765 -9.628 1.00 90.81 105 LEU A N 1
ATOM 851 C CA . LEU A 1 105 ? -7.737 -7.264 -10.865 1.00 90.81 105 LEU A CA 1
ATOM 852 C C . LEU A 1 105 ? -8.995 -8.106 -10.603 1.00 90.81 105 LEU A C 1
ATOM 854 O O . LEU A 1 105 ? -9.925 -8.061 -11.416 1.00 90.81 105 LEU A O 1
ATOM 858 N N . ASP A 1 106 ? -9.026 -8.832 -9.485 1.00 92.50 106 ASP A N 1
ATOM 859 C CA . ASP A 1 106 ? -10.181 -9.616 -9.041 1.00 92.50 106 ASP A CA 1
ATOM 860 C C . ASP A 1 106 ? -11.294 -8.710 -8.494 1.00 92.50 106 ASP A C 1
ATOM 862 O O . ASP A 1 106 ? -12.424 -8.729 -8.987 1.00 92.50 106 ASP A O 1
ATOM 866 N N . THR A 1 107 ? -10.957 -7.828 -7.549 1.00 92.38 107 THR A N 1
ATOM 867 C CA . THR A 1 107 ? -11.940 -6.991 -6.847 1.00 92.38 107 THR A CA 1
ATOM 868 C C . THR A 1 107 ? -12.410 -5.789 -7.664 1.00 92.38 107 THR A C 1
ATOM 870 O O . THR A 1 107 ? -13.515 -5.281 -7.463 1.00 92.38 107 THR A O 1
ATOM 873 N N . ARG A 1 108 ? -11.558 -5.281 -8.567 1.00 90.94 108 ARG A N 1
ATOM 874 C CA . ARG A 1 108 ? -11.745 -4.032 -9.333 1.00 90.94 108 ARG A CA 1
ATOM 875 C C . ARG A 1 108 ? -12.044 -2.810 -8.458 1.00 90.94 108 ARG A C 1
ATOM 877 O O . ARG A 1 108 ? -12.596 -1.819 -8.935 1.00 90.94 108 ARG A O 1
ATOM 884 N N . ASN A 1 109 ? -11.684 -2.873 -7.179 1.00 91.38 109 ASN A N 1
ATOM 885 C CA . ASN A 1 109 ? -11.935 -1.829 -6.200 1.00 91.38 109 ASN A CA 1
ATOM 886 C C . ASN A 1 109 ? -10.823 -1.838 -5.150 1.00 91.38 109 ASN A C 1
ATOM 888 O O . ASN A 1 109 ? -10.643 -2.829 -4.451 1.00 91.38 109 ASN A O 1
ATOM 892 N N . VAL A 1 110 ? -10.116 -0.714 -5.008 1.00 92.75 110 VAL A N 1
ATOM 893 C CA . VAL A 1 110 ? -8.974 -0.592 -4.088 1.00 92.75 110 VAL A CA 1
ATOM 894 C C . VAL A 1 110 ? -9.355 -0.765 -2.613 1.00 92.75 110 VAL A C 1
ATOM 896 O O . VAL A 1 110 ? -8.554 -1.283 -1.842 1.00 92.75 110 VAL A O 1
ATOM 899 N N . ALA A 1 111 ? -10.572 -0.384 -2.214 1.00 91.38 111 ALA A N 1
ATOM 900 C CA . ALA A 1 111 ? -11.056 -0.600 -0.850 1.00 91.38 111 ALA A CA 1
ATOM 901 C C . ALA A 1 111 ? -11.280 -2.087 -0.570 1.00 91.38 111 ALA A C 1
ATOM 903 O O . ALA A 1 111 ? -10.874 -2.596 0.471 1.00 91.38 111 ALA A O 1
ATOM 904 N N . ASP A 1 112 ? -11.862 -2.797 -1.534 1.00 92.44 112 ASP A N 1
ATOM 905 C CA . ASP A 1 112 ? -12.048 -4.240 -1.427 1.00 92.44 112 ASP A CA 1
ATOM 906 C C . ASP A 1 112 ? -10.700 -4.981 -1.516 1.00 92.44 112 ASP A C 1
ATOM 908 O O . ASP A 1 112 ? -10.457 -5.903 -0.746 1.00 92.44 112 ASP A O 1
ATOM 912 N N . THR A 1 113 ? -9.754 -4.496 -2.333 1.00 93.62 113 THR A N 1
ATOM 913 C CA . THR A 1 113 ? -8.362 -4.981 -2.351 1.00 93.62 113 THR A CA 1
ATOM 914 C C . THR A 1 113 ? -7.700 -4.851 -0.987 1.00 93.62 113 THR A C 1
ATOM 916 O O . THR A 1 113 ? -7.158 -5.828 -0.478 1.00 93.62 113 THR A O 1
ATOM 919 N N . ALA A 1 114 ? -7.760 -3.667 -0.373 1.00 92.25 114 ALA A N 1
ATOM 920 C CA . ALA A 1 114 ? -7.194 -3.445 0.951 1.00 92.25 114 ALA A CA 1
ATOM 921 C C . ALA A 1 114 ? -7.841 -4.359 1.992 1.00 92.25 114 ALA A C 1
ATOM 923 O O . ALA A 1 114 ? -7.138 -4.926 2.823 1.00 92.25 114 ALA A O 1
ATOM 924 N N . ARG A 1 115 ? -9.157 -4.575 1.909 1.00 92.31 115 ARG A N 1
ATOM 925 C CA . ARG A 1 115 ? -9.871 -5.493 2.797 1.00 92.31 115 ARG A CA 1
ATOM 926 C C . ARG A 1 115 ? -9.461 -6.948 2.607 1.00 92.31 115 ARG A C 1
ATOM 928 O O . ARG A 1 115 ? -9.342 -7.670 3.590 1.00 92.31 115 ARG A O 1
ATOM 935 N N . VAL A 1 116 ? -9.258 -7.392 1.370 1.00 93.12 116 VAL A N 1
ATOM 936 C CA . VAL A 1 116 ? -8.793 -8.754 1.076 1.00 93.12 116 VAL A CA 1
ATOM 937 C C . VAL A 1 116 ? -7.367 -8.964 1.585 1.00 93.12 116 VAL A C 1
ATOM 939 O O . VAL A 1 116 ? -7.106 -10.002 2.182 1.00 93.12 116 VAL A O 1
ATOM 942 N N . LEU A 1 117 ? -6.480 -7.979 1.407 1.00 92.69 117 LEU A N 1
ATOM 943 C CA . LEU A 1 117 ? -5.088 -8.053 1.866 1.00 92.69 117 LEU A CA 1
ATOM 944 C C . LEU A 1 117 ? -4.976 -7.981 3.396 1.00 92.69 117 LEU A C 1
ATOM 946 O O . LEU A 1 117 ? -4.302 -8.792 4.016 1.00 92.69 117 LEU A O 1
ATOM 950 N N . THR A 1 118 ? -5.639 -7.006 4.018 1.00 91.69 118 THR A N 1
ATOM 951 C CA . THR A 1 118 ? -5.460 -6.693 5.448 1.00 91.69 118 THR A CA 1
ATOM 952 C C . THR A 1 118 ? -6.462 -7.391 6.364 1.00 91.69 118 THR A C 1
ATOM 954 O O . THR A 1 118 ? -6.282 -7.386 7.577 1.00 91.69 118 THR A O 1
ATOM 957 N N . HIS A 1 119 ? -7.544 -7.948 5.811 1.00 90.00 119 HIS A N 1
ATOM 958 C CA . HIS A 1 119 ? -8.716 -8.426 6.554 1.00 90.00 119 HIS A CA 1
ATOM 959 C C . HIS A 1 119 ? -9.416 -7.353 7.413 1.00 90.00 119 HIS A C 1
ATOM 961 O O . HIS A 1 119 ? -10.241 -7.685 8.267 1.00 90.00 119 HIS A O 1
ATOM 967 N N . ILE A 1 120 ? -9.140 -6.068 7.159 1.00 87.50 120 ILE A N 1
ATOM 968 C CA . ILE A 1 120 ? -9.717 -4.916 7.858 1.00 87.50 120 ILE A CA 1
ATOM 969 C C . ILE A 1 120 ? -10.679 -4.179 6.905 1.00 87.50 120 ILE A C 1
ATOM 971 O O . ILE A 1 120 ? -10.351 -4.020 5.734 1.00 87.50 120 ILE A O 1
ATOM 975 N N . PRO A 1 121 ? -11.871 -3.752 7.362 1.00 78.88 121 PRO A N 1
ATOM 976 C CA . PRO A 1 121 ? -12.499 -4.157 8.613 1.00 78.88 121 PRO A CA 1
ATOM 977 C C . PRO A 1 121 ? -12.893 -5.642 8.573 1.00 78.88 121 PRO A C 1
ATOM 979 O O . PRO A 1 121 ? -13.340 -6.166 7.537 1.00 78.88 121 PRO A O 1
ATOM 982 N N . GLU A 1 122 ? -12.783 -6.299 9.733 1.00 74.62 122 GLU A N 1
ATOM 983 C CA . GLU A 1 122 ? -13.240 -7.675 9.941 1.00 74.62 122 GLU A CA 1
ATOM 984 C C . GLU A 1 122 ? -14.687 -7.792 9.426 1.00 74.62 122 GLU A C 1
ATOM 986 O O . GLU A 1 122 ? -15.499 -6.873 9.598 1.00 74.62 122 GLU A O 1
ATOM 991 N N . ARG A 1 123 ? -15.024 -8.880 8.718 1.00 58.91 123 ARG A N 1
ATOM 992 C CA . ARG A 1 123 ? -16.392 -9.127 8.215 1.00 58.91 123 ARG A CA 1
ATOM 993 C C . ARG A 1 123 ? -17.366 -9.164 9.404 1.00 58.91 123 ARG A C 1
ATOM 995 O O . ARG A 1 123 ? -17.571 -10.209 10.005 1.00 58.91 123 ARG A O 1
ATOM 1002 N N . GLY A 1 124 ? -17.937 -8.012 9.751 1.00 49.47 124 GLY A N 1
ATOM 1003 C CA . GLY A 1 124 ? -18.751 -7.836 10.956 1.00 49.47 124 GLY A CA 1
ATOM 1004 C C . GLY A 1 124 ? -19.122 -6.384 11.275 1.00 49.47 124 GLY A C 1
ATOM 1005 O O . GLY A 1 124 ? -20.181 -6.159 11.858 1.00 49.47 124 GLY A O 1
ATOM 1006 N N . VAL A 1 125 ? -18.337 -5.392 10.831 1.00 48.78 125 VAL A N 1
ATOM 1007 C CA . VAL A 1 125 ? -18.799 -3.992 10.801 1.00 48.78 125 VAL A CA 1
ATOM 1008 C C . VAL A 1 125 ? -19.846 -3.891 9.690 1.00 48.78 125 VAL A C 1
ATOM 1010 O O . VAL A 1 125 ? -19.520 -3.892 8.504 1.00 48.78 125 VAL A O 1
ATOM 1013 N N . ARG A 1 126 ? -21.121 -3.977 10.087 1.00 45.06 126 ARG A N 1
ATOM 1014 C CA . ARG A 1 126 ? -22.296 -3.941 9.208 1.00 45.06 126 ARG A CA 1
ATOM 1015 C C . ARG A 1 126 ? -22.211 -2.735 8.278 1.00 45.06 126 ARG A C 1
ATOM 1017 O O . ARG A 1 126 ? -22.264 -1.606 8.743 1.00 45.06 126 ARG A O 1
ATOM 1024 N N . ASP A 1 127 ? -22.228 -3.008 6.980 1.00 43.12 127 ASP A N 1
ATOM 1025 C CA . ASP A 1 127 ? -22.970 -2.187 6.029 1.00 43.12 127 ASP A CA 1
ATOM 1026 C C . ASP A 1 127 ? -24.408 -2.074 6.576 1.00 43.12 127 ASP A C 1
ATOM 1028 O O . ASP A 1 127 ? -25.072 -3.111 6.737 1.00 43.12 127 ASP A O 1
ATOM 1032 N N . PRO A 1 128 ? -24.913 -0.887 6.960 1.00 45.44 128 PRO A N 1
ATOM 1033 C CA . PRO A 1 128 ? -26.342 -0.713 7.117 1.00 45.44 128 PRO A CA 1
ATOM 1034 C C . PRO A 1 128 ? -26.942 -0.755 5.714 1.00 45.44 128 PRO A C 1
ATOM 1036 O O . PRO A 1 128 ? -27.230 0.272 5.111 1.00 45.44 128 PRO A O 1
ATOM 1039 N N . GLN A 1 129 ? -27.131 -1.964 5.190 1.00 48.88 129 GLN A N 1
ATOM 1040 C CA . GLN A 1 129 ? -27.918 -2.175 3.993 1.00 48.88 129 GLN A CA 1
ATOM 1041 C C . GLN A 1 129 ? -29.308 -1.597 4.276 1.00 48.88 129 GLN A C 1
ATOM 1043 O O . GLN A 1 129 ? -29.974 -2.083 5.203 1.00 48.88 129 GLN A O 1
ATOM 1048 N N . PRO A 1 130 ? -29.778 -0.570 3.544 1.00 46.06 130 PRO A N 1
ATOM 1049 C CA . PRO A 1 130 ? -31.147 -0.132 3.692 1.00 46.06 130 PRO A CA 1
ATOM 1050 C C . PRO A 1 130 ? -32.022 -1.290 3.220 1.00 46.06 130 PRO A C 1
ATOM 1052 O O . PRO A 1 130 ? -32.144 -1.578 2.032 1.00 46.06 130 PRO A O 1
ATOM 1055 N N . SER A 1 131 ? -32.626 -1.987 4.181 1.00 47.97 131 SER A N 1
ATOM 1056 C CA . SER A 1 131 ? -33.810 -2.803 3.950 1.00 47.97 131 SER A CA 1
ATOM 1057 C C . SER A 1 131 ? -34.956 -1.863 3.582 1.00 47.97 131 SER A C 1
ATOM 1059 O O . SER A 1 131 ? -35.831 -1.599 4.396 1.00 47.97 131 SER A O 1
ATOM 1061 N N . GLY A 1 132 ? -34.921 -1.332 2.363 1.00 42.78 132 GLY A N 1
ATOM 1062 C CA . GLY A 1 132 ? -36.066 -0.727 1.703 1.00 42.78 132 GLY A CA 1
ATOM 1063 C C . GLY A 1 132 ? -36.848 -1.844 1.039 1.00 42.78 132 GLY A C 1
ATOM 1064 O O . GLY A 1 132 ? -36.563 -2.230 -0.090 1.00 42.78 132 GLY A O 1
ATOM 1065 N N . LYS A 1 133 ? -37.769 -2.421 1.799 1.00 47.28 133 LYS A N 1
ATOM 1066 C CA . LYS A 1 133 ? -38.829 -3.281 1.298 1.00 47.28 133 LYS A CA 1
ATOM 1067 C C . LYS A 1 133 ? -40.113 -2.513 1.504 1.00 47.28 133 LYS A C 1
ATOM 1069 O O . LYS A 1 133 ? -40.574 -2.449 2.637 1.00 47.28 133 LYS A O 1
ATOM 1074 N N . GLU A 1 134 ? -40.609 -1.938 0.416 1.00 44.06 134 GLU A N 1
ATOM 1075 C CA . GLU A 1 134 ? -41.993 -1.510 0.210 1.00 44.06 134 GLU A CA 1
ATOM 1076 C C . GLU A 1 134 ? -42.364 -1.778 -1.251 1.00 44.06 134 GLU A C 1
ATOM 1078 O O . GLU A 1 134 ? -41.524 -1.481 -2.134 1.00 44.06 134 GLU A O 1
#

Radius of gyration: 16.2 Å; Cα contacts (8 Å, |Δi|>4): 156; chains: 1; bounding box: 66×23×44 Å

Sequence (134 aa):
MTERSRYWERIKPLADRARRDCEHFERPEEPPDEQQALEYLREGVGPAISIYVEGRTGGQRVPFTDVELSLLEQSMNNWLSLYAQCYGKELDAAFSIREAAEVLLDTRNVADTARVLTHIPERGVRDPQPSGKE

Mean predicted aligned error: 6.8 Å

Foldseek 3Di:
DPDAWPCCVVLVVLLVVLVVCLVPDDQDPDDQPVVLLVCLQPVHQVSLLVSVCCCCPVPHNIDHDPVSQVSSQVRNVSSLQSSQSSRVHGAPDGDGSVQLNVLCVVVVDSVVSSCVVRVPPPPPPDPPPPPPDD

Nearest PDB structures (foldseek):
  8i5v-assembly1_A  TM=4.007E-01  e=2.385E+00  Mus musculus
  7pgu-assembly1_N  TM=2.630E-01  e=6.555E+00  Homo sapiens

Secondary structure (DSSP, 8-state):
-----TTHHHHHHHHHHHHHHHHH----SSS--HHHHHHIIIIIIHHHHHHHHHHHHSSS-----HHHHHHHHHHHHHHHHHHHHHTT--------HHHHHHHHHHHSSHHHHHHHHH--S-TTS---------

Solvent-accessible surface area (backbone atoms only — not comparable to full-atom values): 7724 Å² total; per-residue (Å²): 130,86,75,72,41,96,54,44,83,58,49,55,60,48,33,54,45,33,51,49,50,63,76,67,61,71,76,61,95,70,57,63,41,61,68,65,25,50,45,32,32,63,72,40,34,38,52,41,35,47,55,55,50,46,32,66,65,60,88,55,73,54,72,71,41,72,67,56,49,49,41,40,22,51,26,30,39,47,28,53,33,50,31,30,32,23,59,70,39,81,61,94,72,82,62,54,52,65,57,55,38,55,41,28,70,72,58,73,33,54,69,56,26,48,25,69,76,68,50,49,79,55,96,73,77,71,76,83,70,80,85,82,82,128

InterPro domains:
  IPR058368 Domain of unknown function DUF8055 [PF26240] (5-122)

Organism: NCBI:txid2692200

pLDDT: mean 86.18, std 14.49, range [42.78, 97.06]